Protein AF-A0A183G1F7-F1 (afdb_monomer_lite)

pLDDT: mean 83.43, std 16.21, range [40.66, 97.56]

Radius of gyration: 17.72 Å; chains: 1; bounding box: 38×23×55 Å

InterPro domains:
  IPR027819 Guanine nucleotide exchange factor C9orf72 [PS51835] (1-105)
  IPR027819 Guanine nucleotide exchange factor C9orf72 [PTHR31855] (2-106)

Structure (mmCIF, N/CA/C/O backbone):
data_AF-A0A183G1F7-F1
#
_entry.id   AF-A0A183G1F7-F1
#
loop_
_atom_site.group_PDB
_atom_site.id
_atom_site.type_symbol
_atom_site.label_atom_id
_atom_site.label_alt_id
_atom_site.label_comp_id
_atom_site.label_asym_id
_atom_site.label_entity_id
_atom_site.label_seq_id
_atom_site.pdbx_PDB_ins_code
_atom_site.Cartn_x
_atom_site.Cartn_y
_atom_site.Cartn_z
_atom_site.occupancy
_atom_site.B_iso_or_equiv
_atom_site.auth_seq_id
_atom_site.auth_comp_id
_atom_site.auth_asym_id
_atom_site.auth_atom_id
_atom_site.pdbx_PDB_model_num
ATOM 1 N N . MET A 1 1 ? -19.925 -10.690 -4.686 1.00 40.91 1 MET A N 1
ATOM 2 C CA . MET A 1 1 ? -18.474 -10.549 -4.935 1.00 40.91 1 MET A CA 1
ATOM 3 C C . MET A 1 1 ? -18.279 -9.444 -5.959 1.00 40.91 1 MET A C 1
ATOM 5 O O . MET A 1 1 ? -18.712 -9.606 -7.092 1.00 40.91 1 MET A O 1
ATOM 9 N N . SER A 1 2 ? -17.746 -8.292 -5.544 1.00 49.66 2 SER A N 1
ATOM 10 C CA . SER A 1 2 ? -17.431 -7.191 -6.465 1.00 49.66 2 SER A CA 1
ATOM 11 C C . SER A 1 2 ? -16.273 -7.621 -7.365 1.00 49.66 2 SER A C 1
ATOM 13 O O . SER A 1 2 ? -15.308 -8.208 -6.874 1.00 49.66 2 SER A O 1
ATOM 15 N N . ALA A 1 3 ? -16.375 -7.384 -8.673 1.00 54.97 3 ALA A N 1
ATOM 16 C CA . ALA A 1 3 ? -15.284 -7.666 -9.597 1.00 54.97 3 ALA A CA 1
ATOM 17 C C . ALA A 1 3 ? -14.050 -6.866 -9.154 1.00 54.97 3 ALA A C 1
ATOM 19 O O . ALA A 1 3 ? -14.106 -5.637 -9.081 1.00 54.97 3 ALA A O 1
ATOM 20 N N . CYS A 1 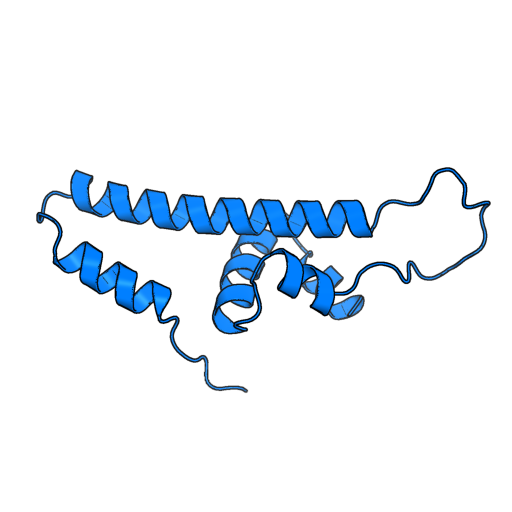4 ? -12.953 -7.560 -8.838 1.00 55.62 4 CYS A N 1
ATOM 21 C CA . CYS A 1 4 ? -11.693 -6.924 -8.473 1.00 55.62 4 CYS A CA 1
ATOM 22 C C . CYS A 1 4 ? -11.205 -6.116 -9.683 1.00 55.62 4 CYS A C 1
ATOM 24 O O . CYS A 1 4 ? -10.683 -6.668 -10.653 1.00 55.62 4 CYS A O 1
ATOM 26 N N . ARG A 1 5 ? -11.470 -4.805 -9.683 1.00 66.56 5 ARG A N 1
ATOM 27 C CA . ARG A 1 5 ? -11.006 -3.912 -10.744 1.00 66.56 5 ARG A CA 1
ATOM 28 C C . ARG A 1 5 ? -9.487 -3.844 -10.638 1.00 66.56 5 ARG A C 1
ATOM 30 O O . ARG A 1 5 ? -8.958 -3.514 -9.581 1.00 66.56 5 ARG A O 1
ATOM 37 N N . GLY A 1 6 ? -8.798 -4.192 -11.723 1.00 68.69 6 GLY A N 1
ATOM 38 C CA . GLY A 1 6 ? -7.339 -4.162 -11.756 1.00 68.69 6 GLY A CA 1
ATOM 39 C C . GLY A 1 6 ? -6.805 -2.770 -11.419 1.00 68.69 6 GLY A C 1
ATOM 40 O O . GLY A 1 6 ? -7.308 -1.773 -11.935 1.00 68.69 6 GLY A O 1
ATOM 41 N N . LEU A 1 7 ? -5.774 -2.724 -10.580 1.00 78.50 7 LEU A N 1
ATOM 42 C CA . LEU A 1 7 ? -5.113 -1.500 -10.137 1.00 78.50 7 LEU A CA 1
ATOM 43 C C . LEU A 1 7 ? -4.412 -0.797 -11.307 1.00 78.50 7 LEU A C 1
ATOM 45 O O . LEU A 1 7 ? -3.455 -1.325 -11.878 1.00 78.50 7 LEU A O 1
ATOM 49 N N . ASP A 1 8 ? -4.839 0.417 -11.648 1.00 81.44 8 ASP A N 1
ATOM 50 C CA . ASP A 1 8 ? -4.209 1.186 -12.731 1.00 81.44 8 ASP A CA 1
ATOM 51 C C . ASP A 1 8 ? -2.757 1.576 -12.412 1.00 81.44 8 ASP A C 1
ATOM 53 O O . ASP A 1 8 ? -1.924 1.671 -13.320 1.00 81.44 8 ASP A O 1
ATOM 57 N N . CYS A 1 9 ? -2.411 1.706 -11.126 1.00 80.56 9 CYS A N 1
ATOM 58 C CA . CYS A 1 9 ? -1.027 1.887 -10.694 1.00 80.56 9 CYS A CA 1
ATOM 59 C C . CYS A 1 9 ? -0.159 0.660 -11.017 1.00 80.56 9 CYS A C 1
ATOM 61 O O . CYS A 1 9 ? 0.967 0.831 -11.480 1.00 80.56 9 CYS A O 1
ATOM 63 N N . VAL A 1 10 ? -0.695 -0.562 -10.893 1.00 85.69 10 VAL A N 1
ATOM 64 C CA . VAL A 1 10 ? 0.010 -1.803 -11.259 1.00 85.69 10 VAL A CA 1
ATOM 65 C C . VAL A 1 10 ? 0.191 -1.891 -12.773 1.00 85.69 10 VAL A C 1
ATOM 67 O O . VAL A 1 10 ? 1.289 -2.173 -13.238 1.00 85.69 10 VAL A O 1
ATOM 70 N N . LYS A 1 11 ? -0.836 -1.569 -13.570 1.00 87.94 11 LYS A N 1
ATOM 71 C CA . LYS A 1 11 ? -0.694 -1.519 -15.040 1.00 87.94 11 LYS A CA 1
ATOM 72 C C . LYS A 1 11 ? 0.376 -0.514 -15.472 1.00 87.94 11 LYS A C 1
ATOM 74 O O . LYS A 1 11 ? 1.175 -0.796 -16.360 1.00 87.94 11 LYS A O 1
ATOM 79 N N . THR A 1 12 ? 0.389 0.661 -14.845 1.00 89.50 12 THR A N 1
ATOM 80 C CA . THR A 1 12 ? 1.381 1.710 -15.120 1.00 89.50 12 THR A CA 1
ATOM 81 C C . THR A 1 12 ? 2.781 1.267 -14.711 1.00 89.50 12 THR A C 1
ATOM 83 O O . THR A 1 12 ? 3.734 1.490 -15.452 1.00 89.50 12 THR A O 1
ATOM 86 N N . PHE A 1 13 ? 2.903 0.608 -13.560 1.00 90.12 13 PHE A N 1
ATOM 87 C CA . PHE A 1 13 ? 4.148 0.021 -13.090 1.00 90.12 13 PHE A CA 1
ATOM 88 C C . PHE A 1 13 ? 4.691 -1.018 -14.077 1.00 90.12 13 PHE A C 1
ATOM 90 O O . PHE A 1 13 ? 5.840 -0.900 -14.489 1.00 90.12 13 PHE A O 1
ATOM 97 N N . LEU A 1 14 ? 3.861 -1.966 -14.525 1.00 91.44 14 LEU A N 1
ATOM 98 C CA . LEU A 1 14 ? 4.265 -2.999 -15.484 1.00 91.44 14 LEU A CA 1
ATOM 99 C C . LEU A 1 14 ? 4.769 -2.386 -16.795 1.00 91.44 14 LEU A C 1
ATOM 101 O O . LEU A 1 14 ? 5.865 -2.710 -17.234 1.00 91.44 14 LEU A O 1
ATOM 105 N N . ARG A 1 15 ? 4.05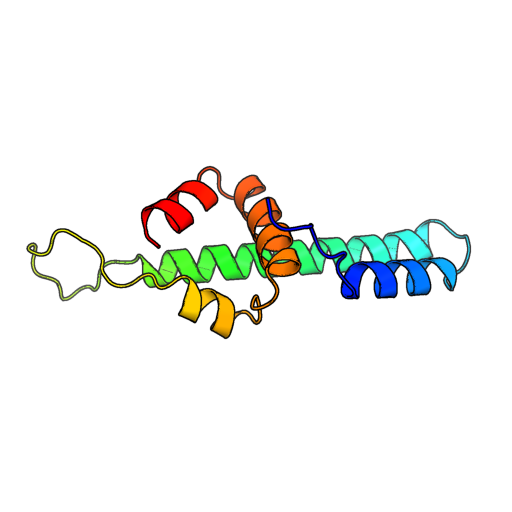0 -1.398 -17.346 1.00 93.31 15 ARG A N 1
ATOM 106 C CA . ARG A 1 15 ? 4.516 -0.660 -18.534 1.00 93.31 15 ARG A CA 1
ATOM 107 C C . ARG A 1 15 ? 5.868 0.017 -18.312 1.00 93.31 15 ARG A C 1
ATOM 109 O O . ARG A 1 15 ? 6.674 0.080 -19.230 1.00 93.31 15 ARG A O 1
ATOM 116 N N . ARG A 1 16 ? 6.123 0.556 -17.115 1.00 92.38 16 ARG A N 1
ATOM 117 C CA . ARG A 1 16 ? 7.422 1.164 -16.782 1.00 92.38 16 ARG A CA 1
ATOM 118 C C . ARG A 1 16 ? 8.526 0.119 -16.685 1.00 92.38 16 ARG A C 1
ATOM 120 O O . ARG A 1 16 ? 9.603 0.377 -17.201 1.00 92.38 16 ARG A O 1
ATOM 127 N N . VAL A 1 17 ? 8.252 -1.041 -16.090 1.00 92.75 17 VAL A N 1
ATOM 128 C CA . VAL A 1 17 ? 9.192 -2.172 -16.054 1.00 92.75 17 VAL A CA 1
ATOM 129 C C . VAL A 1 17 ? 9.532 -2.649 -17.467 1.00 92.75 17 VAL A C 1
ATOM 131 O O . VAL A 1 17 ? 10.704 -2.877 -17.752 1.00 92.75 17 VAL A O 1
ATOM 134 N N . ASP A 1 18 ? 8.548 -2.729 -18.365 1.00 91.94 18 ASP A N 1
ATOM 135 C CA . ASP A 1 18 ? 8.761 -3.149 -19.758 1.00 91.94 18 ASP A CA 1
ATOM 136 C C . ASP A 1 18 ? 9.660 -2.183 -20.544 1.00 91.94 18 ASP A C 1
ATOM 138 O O . ASP A 1 18 ? 10.381 -2.604 -21.446 1.00 91.94 18 ASP A O 1
ATOM 142 N N . MET A 1 19 ? 9.645 -0.894 -20.190 1.00 93.38 19 MET A N 1
ATOM 143 C CA . MET A 1 19 ? 10.515 0.126 -20.787 1.00 93.38 19 MET A CA 1
ATOM 144 C C . MET A 1 19 ? 11.925 0.157 -20.182 1.00 93.38 19 MET A C 1
ATOM 146 O O . MET A 1 19 ? 12.793 0.848 -20.717 1.00 93.38 19 MET A O 1
ATOM 150 N N . LEU A 1 20 ? 12.166 -0.536 -19.064 1.00 92.56 20 LEU A N 1
ATOM 151 C CA . LEU A 1 20 ? 13.490 -0.591 -18.457 1.00 92.56 20 LEU A CA 1
ATOM 152 C C . LEU A 1 20 ? 14.406 -1.573 -19.201 1.00 92.56 20 LEU A C 1
ATOM 154 O O . LEU A 1 20 ? 13.928 -2.574 -19.758 1.00 92.56 20 LEU A O 1
ATOM 158 N N . PRO A 1 21 ? 15.731 -1.335 -19.138 1.00 91.94 21 PRO A N 1
ATOM 159 C CA . PRO A 1 21 ? 16.725 -2.292 -19.602 1.00 91.94 21 PRO A CA 1
ATOM 160 C C . PRO A 1 21 ? 16.470 -3.706 -19.039 1.00 91.94 21 PRO A C 1
ATOM 162 O O . PRO A 1 21 ? 15.854 -3.873 -17.980 1.00 91.94 21 PRO A O 1
ATOM 165 N N . LEU A 1 22 ? 16.864 -4.742 -19.787 1.00 89.38 22 LEU A N 1
ATOM 166 C CA . LEU A 1 22 ? 16.612 -6.147 -19.420 1.00 89.38 22 LEU A CA 1
ATOM 167 C C . LEU A 1 22 ? 17.450 -6.605 -18.217 1.00 89.38 22 LEU A C 1
ATOM 169 O O . LEU A 1 22 ? 17.181 -7.662 -17.650 1.00 89.38 22 LEU A O 1
ATOM 173 N N . GLU A 1 23 ? 18.432 -5.801 -17.815 1.00 93.75 23 GLU A N 1
ATOM 174 C CA . GLU A 1 23 ? 19.249 -5.981 -16.631 1.00 93.75 23 GLU A CA 1
ATOM 175 C C . GLU A 1 23 ? 18.373 -6.109 -15.382 1.00 93.75 23 GLU A C 1
ATOM 177 O O . GLU A 1 23 ? 17.577 -5.229 -15.036 1.00 93.75 23 GLU A O 1
ATOM 182 N N . GLU A 1 24 ? 18.575 -7.215 -14.667 1.00 90.31 24 GLU A N 1
ATOM 183 C CA . GLU A 1 24 ? 17.831 -7.546 -13.456 1.00 90.31 24 GLU A CA 1
ATOM 184 C C . GLU A 1 24 ? 17.891 -6.411 -12.428 1.00 90.31 24 GLU A C 1
ATOM 186 O O . GLU A 1 24 ? 16.865 -6.027 -11.875 1.00 90.31 24 GLU A O 1
ATOM 191 N N . SER A 1 25 ? 19.062 -5.804 -12.226 1.00 91.56 25 SER A N 1
ATOM 192 C CA . SER A 1 25 ? 19.258 -4.728 -11.248 1.00 91.56 25 SER A CA 1
ATOM 193 C C . SER A 1 25 ? 18.380 -3.500 -11.513 1.00 91.56 25 SER A C 1
ATOM 195 O O . SER A 1 25 ? 17.825 -2.934 -10.569 1.00 91.56 25 SER A O 1
ATOM 197 N N . ALA A 1 26 ? 18.196 -3.109 -12.779 1.00 87.56 26 ALA A N 1
ATOM 198 C CA . ALA A 1 26 ? 17.365 -1.966 -13.150 1.00 87.56 26 ALA A CA 1
ATOM 199 C C . ALA A 1 26 ? 15.882 -2.242 -12.859 1.00 87.56 26 ALA A C 1
ATOM 201 O O . ALA A 1 26 ? 15.196 -1.423 -12.242 1.00 87.56 26 ALA A O 1
ATOM 202 N N . ARG A 1 27 ? 15.394 -3.426 -13.246 1.00 93.12 27 ARG A N 1
ATOM 203 C CA . ARG A 1 27 ? 13.998 -3.842 -13.033 1.00 93.12 27 ARG A CA 1
ATOM 204 C C . ARG A 1 27 ? 13.693 -4.075 -11.559 1.00 93.12 27 ARG A C 1
ATOM 206 O O . ARG A 1 27 ? 12.679 -3.588 -11.057 1.00 93.12 27 ARG A O 1
ATOM 213 N N . MET A 1 28 ? 14.594 -4.753 -10.852 1.00 93.94 28 MET A N 1
ATOM 214 C CA . MET A 1 28 ? 14.472 -5.011 -9.420 1.00 93.94 28 MET A CA 1
ATOM 215 C C . MET A 1 28 ? 14.531 -3.727 -8.599 1.00 93.94 28 MET A C 1
ATOM 217 O O . MET A 1 28 ? 13.821 -3.623 -7.604 1.00 93.94 28 MET A O 1
ATOM 221 N N . GLY A 1 29 ? 15.288 -2.713 -9.031 1.00 93.38 29 GLY A N 1
ATOM 222 C CA . GLY A 1 29 ? 15.257 -1.388 -8.412 1.00 93.38 29 GLY A CA 1
ATOM 223 C C . GLY A 1 29 ? 13.844 -0.797 -8.378 1.00 93.38 29 GLY A C 1
ATOM 224 O O . GLY A 1 29 ? 13.379 -0.361 -7.325 1.00 93.38 29 GLY A O 1
ATOM 225 N N . LEU A 1 30 ? 13.125 -0.860 -9.502 1.00 91.94 30 LEU A N 1
ATOM 226 C CA . LEU A 1 30 ? 11.751 -0.367 -9.592 1.00 91.94 30 LEU A CA 1
ATOM 227 C C . LEU A 1 30 ? 10.770 -1.238 -8.780 1.00 91.94 30 LEU A C 1
ATOM 229 O O . LEU A 1 30 ? 9.919 -0.699 -8.071 1.00 91.94 30 LEU A O 1
ATOM 233 N N . VAL A 1 31 ? 10.914 -2.569 -8.810 1.00 93.31 31 VAL A N 1
ATOM 234 C CA . VAL A 1 31 ? 10.126 -3.497 -7.969 1.00 93.31 31 VAL A CA 1
ATOM 235 C C . VAL A 1 31 ? 10.302 -3.189 -6.484 1.00 93.31 31 VAL A C 1
ATOM 237 O O . VAL A 1 31 ? 9.314 -3.060 -5.762 1.00 93.31 31 VAL A O 1
ATOM 240 N N . ASN A 1 32 ? 11.540 -3.002 -6.034 1.00 94.62 32 ASN A N 1
ATOM 241 C CA . ASN A 1 32 ? 11.843 -2.692 -4.642 1.00 94.62 32 ASN A CA 1
ATOM 242 C C . ASN A 1 32 ? 11.240 -1.349 -4.217 1.00 94.62 32 ASN A C 1
ATOM 244 O O . ASN A 1 32 ? 10.716 -1.241 -3.112 1.00 94.62 32 ASN A O 1
ATOM 248 N N . GLN A 1 33 ? 11.245 -0.344 -5.099 1.00 93.31 33 GLN A N 1
ATOM 249 C CA . GLN A 1 33 ? 10.582 0.938 -4.841 1.00 93.31 33 GLN A CA 1
ATOM 250 C C . GLN A 1 33 ? 9.067 0.785 -4.674 1.00 93.31 33 GLN A C 1
ATOM 252 O O . GLN A 1 33 ? 8.498 1.377 -3.757 1.00 93.31 33 GLN A O 1
ATOM 257 N N . LEU A 1 34 ? 8.412 -0.025 -5.515 1.00 92.19 34 LEU A N 1
ATOM 258 C CA . LEU A 1 34 ? 6.985 -0.312 -5.359 1.00 92.19 34 LEU A CA 1
ATOM 259 C C . LEU A 1 34 ? 6.716 -1.026 -4.031 1.00 92.19 34 LEU A C 1
ATOM 261 O O . LEU A 1 34 ? 5.844 -0.598 -3.282 1.00 92.19 34 LEU A O 1
ATOM 265 N N . MET A 1 35 ? 7.478 -2.074 -3.720 1.00 93.75 35 MET A N 1
ATOM 266 C CA . MET A 1 35 ? 7.319 -2.831 -2.475 1.00 93.75 35 MET A CA 1
ATOM 267 C C . MET A 1 35 ? 7.510 -1.947 -1.239 1.00 93.75 35 MET A C 1
ATOM 269 O O . MET A 1 35 ? 6.692 -1.996 -0.321 1.00 93.75 35 MET A O 1
ATOM 273 N N . LEU A 1 36 ? 8.537 -1.091 -1.245 1.00 95.31 36 LEU A N 1
ATOM 274 C CA . LEU A 1 36 ? 8.788 -0.122 -0.180 1.00 95.31 36 LEU A CA 1
ATOM 275 C C . LEU A 1 36 ? 7.629 0.870 -0.039 1.00 95.31 36 LEU A C 1
ATOM 277 O O . LEU A 1 36 ? 7.222 1.187 1.075 1.00 95.31 36 LEU A O 1
ATOM 281 N N . TYR A 1 37 ? 7.073 1.343 -1.154 1.00 94.00 37 TYR A N 1
ATOM 282 C CA . TYR A 1 37 ? 5.915 2.230 -1.131 1.00 94.00 37 TYR A CA 1
ATOM 283 C C . TYR A 1 37 ? 4.690 1.554 -0.497 1.00 94.00 37 TYR A C 1
ATOM 285 O O . TYR A 1 37 ? 4.086 2.132 0.406 1.00 94.00 37 TYR A O 1
ATOM 293 N N . VAL A 1 38 ? 4.359 0.318 -0.898 1.00 94.94 38 VAL A N 1
ATOM 294 C CA . VAL A 1 38 ? 3.245 -0.435 -0.289 1.00 94.94 38 VAL A CA 1
ATOM 295 C C . VAL A 1 38 ? 3.485 -0.653 1.207 1.00 94.94 38 VAL A C 1
ATOM 297 O O . VAL A 1 38 ? 2.574 -0.474 2.012 1.00 94.94 38 VAL A O 1
ATOM 300 N N . GLU A 1 39 ? 4.710 -1.001 1.600 1.00 97.00 39 GLU A N 1
ATOM 301 C CA . GLU A 1 39 ? 5.059 -1.191 3.007 1.00 97.00 39 GLU A CA 1
ATOM 302 C C . GLU A 1 39 ? 4.944 0.100 3.826 1.00 97.00 39 GLU A C 1
ATOM 304 O O . GLU A 1 39 ? 4.375 0.079 4.917 1.00 97.00 39 GLU A O 1
ATOM 309 N N . ASN A 1 40 ? 5.417 1.231 3.303 1.00 97.44 40 ASN A N 1
ATOM 310 C CA . ASN A 1 40 ? 5.285 2.526 3.970 1.00 97.44 40 ASN A CA 1
ATOM 311 C C . ASN A 1 40 ? 3.816 2.916 4.158 1.00 97.44 40 ASN A C 1
ATOM 313 O O . ASN A 1 40 ? 3.441 3.390 5.230 1.00 97.44 40 ASN A O 1
ATOM 317 N N . MET A 1 41 ? 2.970 2.659 3.158 1.00 97.19 41 MET A N 1
ATOM 318 C CA . MET A 1 41 ? 1.530 2.899 3.268 1.00 97.19 41 MET A CA 1
ATOM 319 C C . MET A 1 41 ? 0.870 1.989 4.305 1.00 97.19 41 MET A C 1
ATOM 321 O O . MET A 1 41 ? 0.027 2.450 5.071 1.00 97.19 41 MET A O 1
ATOM 325 N N . ALA A 1 42 ? 1.286 0.724 4.391 1.00 97.56 42 ALA A N 1
ATOM 326 C CA . ALA A 1 42 ? 0.802 -0.196 5.416 1.00 97.56 42 ALA A CA 1
ATOM 327 C C . ALA A 1 42 ? 1.200 0.265 6.826 1.00 97.56 42 ALA A C 1
ATOM 329 O O . ALA A 1 42 ? 0.370 0.276 7.732 1.00 97.56 42 ALA A O 1
ATOM 330 N N . ARG A 1 43 ? 2.445 0.721 7.010 1.00 97.56 43 ARG A N 1
ATOM 331 C CA . ARG A 1 43 ? 2.912 1.290 8.285 1.00 97.56 43 ARG A CA 1
ATOM 332 C C . ARG A 1 43 ? 2.147 2.557 8.660 1.00 97.56 43 ARG A C 1
ATOM 334 O O . ARG A 1 43 ? 1.779 2.711 9.819 1.00 97.56 43 ARG A O 1
ATOM 341 N N . ALA A 1 44 ? 1.867 3.431 7.693 1.00 96.19 44 ALA A N 1
ATOM 342 C CA . ALA A 1 44 ? 1.057 4.625 7.918 1.00 96.19 44 ALA A CA 1
ATOM 343 C C . ALA A 1 44 ? -0.383 4.273 8.329 1.00 96.19 44 ALA A C 1
ATOM 345 O O . ALA A 1 44 ? -0.916 4.886 9.251 1.00 96.19 44 ALA A O 1
ATOM 346 N N . LEU A 1 45 ? -0.984 3.254 7.700 1.00 95.12 45 LEU A N 1
ATOM 347 C CA . LEU A 1 45 ? -2.300 2.728 8.072 1.00 95.12 45 LEU A CA 1
ATOM 348 C C . LEU A 1 45 ? -2.316 2.230 9.521 1.00 95.12 45 LEU A C 1
ATOM 350 O O . LEU A 1 45 ? -3.161 2.659 10.305 1.00 95.12 45 LEU A O 1
ATOM 354 N N . ILE A 1 46 ? -1.355 1.375 9.880 1.00 94.31 46 ILE A N 1
ATOM 355 C CA . ILE A 1 46 ? -1.201 0.838 11.238 1.00 94.31 46 ILE A CA 1
ATOM 356 C C . ILE A 1 46 ? -1.068 1.976 12.252 1.00 94.31 46 ILE A C 1
ATOM 358 O O . ILE A 1 46 ? -1.795 2.006 13.242 1.00 94.31 46 ILE A O 1
ATOM 362 N N . LEU A 1 47 ? -0.176 2.933 11.989 1.00 92.81 47 LEU A N 1
ATOM 363 C CA . LEU A 1 47 ? 0.081 4.050 12.893 1.00 92.81 47 LEU A CA 1
ATOM 364 C C . LEU A 1 47 ? -1.168 4.919 13.088 1.00 92.81 47 LEU A C 1
ATOM 366 O O . LEU A 1 47 ? -1.479 5.330 14.204 1.00 92.81 47 LEU A O 1
ATOM 370 N N . HIS A 1 48 ? -1.915 5.172 12.013 1.00 90.44 48 HIS A N 1
ATOM 371 C CA . HIS A 1 48 ? -3.148 5.948 12.089 1.00 90.44 48 HIS A CA 1
ATOM 372 C C . HIS A 1 48 ? -4.215 5.243 12.937 1.00 90.44 48 HIS A C 1
ATOM 374 O O . HIS A 1 48 ? -4.866 5.880 13.762 1.00 90.44 48 HIS A O 1
ATOM 380 N N . ILE A 1 49 ? -4.356 3.923 12.778 1.00 88.19 49 ILE A N 1
ATOM 381 C CA . ILE A 1 49 ? -5.267 3.099 13.583 1.00 88.19 49 ILE A CA 1
ATOM 382 C C . ILE A 1 49 ? -4.857 3.103 15.057 1.00 88.19 49 ILE A C 1
ATOM 384 O O . ILE A 1 49 ? -5.712 3.271 15.926 1.00 88.19 49 ILE A O 1
ATOM 388 N N . GLN A 1 50 ? -3.562 2.954 15.344 1.00 86.12 50 GLN A N 1
ATOM 389 C CA . GLN A 1 50 ? -3.033 2.977 16.708 1.00 86.12 50 GLN A CA 1
ATOM 390 C C . GLN A 1 50 ? -3.350 4.304 17.401 1.00 86.12 50 GLN A C 1
ATOM 392 O O . GLN A 1 50 ? -3.967 4.295 18.462 1.00 86.12 50 GLN A O 1
ATOM 397 N N . HIS A 1 51 ? -3.048 5.438 16.764 1.00 82.56 51 HIS A N 1
ATOM 398 C CA . HIS A 1 51 ? -3.362 6.755 17.324 1.00 82.56 51 HIS A CA 1
ATOM 399 C C . HIS A 1 51 ? -4.863 6.998 17.499 1.00 82.56 51 HIS A C 1
ATOM 401 O O . HIS A 1 51 ? -5.275 7.593 18.490 1.00 82.56 51 HIS A O 1
ATOM 407 N N . ALA A 1 52 ? -5.696 6.525 16.569 1.00 77.69 52 ALA A N 1
ATOM 408 C CA . ALA A 1 52 ? -7.148 6.630 16.702 1.00 77.69 52 ALA A CA 1
ATOM 409 C C . ALA A 1 52 ? -7.709 5.769 17.853 1.00 77.69 52 ALA A C 1
ATOM 411 O O . ALA A 1 52 ? -8.814 6.027 18.332 1.00 77.69 52 ALA A O 1
ATOM 412 N N . SER A 1 53 ? -6.954 4.758 18.294 1.00 71.44 53 SER A N 1
ATOM 413 C CA . SER A 1 53 ? -7.361 3.790 19.317 1.00 71.44 53 SER A CA 1
ATOM 414 C C . SER A 1 53 ? -6.796 4.086 20.716 1.00 71.44 53 SER A C 1
ATOM 416 O O . SER A 1 53 ? -7.211 3.436 21.676 1.00 71.44 53 SER A O 1
ATOM 418 N N . GLU A 1 54 ? -5.881 5.051 20.866 1.00 67.00 54 GLU A N 1
ATOM 419 C CA . GLU A 1 54 ? -5.292 5.416 22.163 1.00 67.00 54 GLU A CA 1
ATOM 420 C C . GLU A 1 54 ? -6.308 6.133 23.090 1.00 67.00 54 GLU A C 1
ATOM 422 O O . GLU A 1 54 ? -6.997 7.070 22.666 1.00 67.00 54 GLU A O 1
ATOM 427 N N . PRO A 1 55 ? -6.415 5.736 24.377 1.00 56.47 55 PRO A N 1
ATOM 428 C CA . PRO A 1 55 ? -7.272 6.417 25.346 1.00 56.47 55 PRO A CA 1
ATOM 429 C C . PRO A 1 55 ? -6.670 7.770 25.757 1.00 56.47 55 PRO A C 1
ATOM 431 O O . PRO A 1 55 ? -5.485 7.871 26.074 1.00 56.47 55 PRO A O 1
ATOM 434 N N . LEU A 1 56 ? -7.492 8.825 25.797 1.00 56.78 56 LEU A N 1
ATOM 435 C CA . LEU A 1 56 ? -7.040 10.140 26.262 1.00 56.78 56 LEU A CA 1
ATOM 436 C C . LEU A 1 56 ? -6.769 10.121 27.770 1.00 56.78 56 LEU A C 1
ATOM 438 O O . LEU A 1 56 ? -7.538 9.565 28.554 1.00 56.78 56 LEU A O 1
ATOM 442 N N . SER A 1 57 ? -5.733 10.847 28.190 1.00 57.06 57 SER A N 1
ATOM 443 C CA . SER A 1 57 ? -5.324 10.986 29.596 1.00 57.06 57 SER A CA 1
ATOM 444 C C . SER A 1 57 ? -6.382 11.614 30.520 1.00 57.06 57 SER A C 1
ATOM 446 O O . SER A 1 57 ? -6.209 11.592 31.738 1.00 57.06 57 SER A O 1
ATOM 448 N N . SER A 1 58 ? -7.483 12.157 29.979 1.00 56.16 58 SER A N 1
ATOM 449 C CA . SER A 1 58 ? -8.563 12.787 30.751 1.00 56.16 58 SER A CA 1
ATOM 450 C C . SER A 1 58 ? -9.837 11.942 30.894 1.00 56.16 58 SER A C 1
ATOM 452 O O . SER A 1 58 ? -10.793 12.406 31.521 1.00 56.16 58 SER A O 1
ATOM 454 N N . GLU A 1 59 ? -9.906 10.738 30.322 1.00 53.91 59 GLU A N 1
ATOM 455 C CA . GLU A 1 59 ? -11.110 9.903 30.402 1.00 53.91 59 GLU A CA 1
ATOM 456 C C . GLU A 1 59 ? -11.119 9.108 31.717 1.00 53.91 59 GLU A C 1
ATOM 458 O O . GLU A 1 59 ? -10.545 8.028 31.851 1.00 53.91 59 GLU A O 1
ATOM 463 N N . LYS A 1 60 ? -11.793 9.663 32.733 1.00 50.81 60 LYS A N 1
ATOM 464 C CA . LYS A 1 60 ? -12.168 8.923 33.943 1.00 50.81 60 LYS A CA 1
ATOM 465 C C . LYS A 1 60 ? -13.101 7.774 33.556 1.00 50.81 60 LYS A C 1
ATOM 467 O O . LYS A 1 60 ? -14.292 7.995 33.394 1.00 50.81 60 LYS A O 1
ATOM 472 N N . SER A 1 61 ? -12.534 6.576 33.425 1.00 49.03 61 SER A N 1
ATOM 473 C CA . SER A 1 61 ? -13.126 5.246 33.646 1.00 49.03 61 SER A CA 1
ATOM 474 C C . SER A 1 61 ? -14.664 5.163 33.599 1.00 49.03 61 SER A C 1
ATOM 476 O O . SER A 1 61 ? -15.297 4.839 34.599 1.00 49.03 61 SER A O 1
ATOM 478 N N . SER A 1 62 ? -15.279 5.501 32.463 1.00 46.19 62 SER A N 1
ATOM 479 C CA . SER A 1 62 ? -16.636 5.078 32.091 1.00 46.19 62 SER A CA 1
ATOM 480 C C . SER A 1 62 ? -16.948 5.522 30.658 1.00 46.19 62 SER A C 1
ATOM 482 O O . SER A 1 62 ? -17.426 6.630 30.440 1.00 46.19 62 SER A O 1
ATOM 484 N N . ALA A 1 63 ? -16.646 4.670 29.679 1.00 40.66 63 ALA A N 1
ATOM 485 C CA . ALA A 1 63 ? -17.329 4.620 28.383 1.00 40.66 63 ALA A CA 1
ATOM 486 C C . ALA A 1 63 ? -16.842 3.379 27.625 1.00 40.66 63 ALA A C 1
ATOM 488 O O . ALA A 1 63 ? -15.844 3.381 26.910 1.00 40.66 63 ALA A O 1
ATOM 489 N N . THR A 1 64 ? -17.548 2.278 27.825 1.00 40.88 64 THR A N 1
ATOM 490 C CA . THR A 1 64 ? -17.516 1.118 26.942 1.00 40.88 64 THR A CA 1
ATOM 491 C C . THR A 1 64 ? -17.881 1.559 25.517 1.00 40.88 64 THR A C 1
ATOM 493 O O . THR A 1 64 ? -18.941 2.146 25.314 1.00 40.88 64 THR A O 1
ATOM 496 N N . LYS A 1 65 ? -17.013 1.222 24.549 1.00 44.91 65 LYS A N 1
ATOM 497 C CA . LYS A 1 65 ? -16.995 1.580 23.109 1.00 44.91 65 LYS A CA 1
ATOM 498 C C . LYS A 1 65 ? -16.137 2.810 22.783 1.00 44.91 65 LYS A C 1
ATOM 500 O O . LYS A 1 65 ? -16.603 3.945 22.818 1.00 44.91 65 LYS A O 1
ATOM 505 N N . SER A 1 66 ? -14.890 2.553 22.376 1.00 47.00 66 SER A N 1
ATOM 506 C CA . SER A 1 66 ? -14.059 3.526 21.659 1.00 47.00 66 SER A CA 1
ATOM 507 C C . SER A 1 66 ? -14.770 3.912 20.357 1.00 47.00 66 SER A C 1
ATOM 509 O O . SER A 1 66 ? -14.716 3.191 19.369 1.00 47.00 66 SER A O 1
ATOM 511 N N . SER A 1 67 ? -15.506 5.024 20.370 1.00 52.97 67 SER A N 1
ATOM 512 C CA . SER A 1 67 ? -16.223 5.555 19.199 1.00 52.97 67 SER A CA 1
ATOM 513 C C . SER A 1 67 ? -15.322 6.330 18.220 1.00 52.97 67 SER A C 1
ATOM 515 O O . SER A 1 67 ? -15.824 7.098 17.406 1.00 52.97 67 SER A O 1
ATOM 517 N N . ARG A 1 68 ? -13.991 6.197 18.327 1.00 67.00 68 ARG A N 1
ATOM 518 C CA . ARG A 1 68 ? -13.037 7.099 17.656 1.00 67.00 68 ARG A CA 1
ATOM 519 C C . ARG A 1 68 ? -12.516 6.619 16.306 1.00 67.00 68 ARG A C 1
ATOM 521 O O . ARG A 1 68 ? -12.157 7.460 15.488 1.00 67.00 68 ARG A O 1
ATOM 528 N N . PHE A 1 69 ? -12.440 5.314 16.054 1.00 78.38 69 PHE A N 1
ATOM 529 C CA . PHE A 1 69 ? -11.920 4.834 14.776 1.00 78.38 69 PHE A CA 1
ATOM 530 C C . PHE A 1 69 ? -12.989 4.939 13.683 1.00 78.38 69 PHE A C 1
ATOM 532 O O . PHE A 1 69 ? -14.037 4.307 13.765 1.00 78.38 69 PHE A O 1
ATOM 539 N N . SER A 1 70 ? -12.699 5.714 12.638 1.00 85.94 70 SER A N 1
ATOM 540 C CA . SER A 1 70 ? -13.498 5.768 11.415 1.00 85.94 70 SER A CA 1
ATOM 541 C C . SER A 1 70 ? -12.656 5.303 10.236 1.00 85.94 70 SER A C 1
ATOM 543 O O . SER A 1 70 ? -11.718 5.984 9.806 1.00 85.94 70 SER A O 1
ATOM 545 N N . LEU A 1 71 ? -13.022 4.155 9.659 1.00 87.81 71 LEU A N 1
ATOM 546 C CA . LEU A 1 71 ? -12.361 3.636 8.463 1.00 87.81 71 LEU A CA 1
ATOM 547 C C . LEU A 1 71 ? -12.442 4.637 7.300 1.00 87.81 71 LEU A C 1
ATOM 549 O O . LEU A 1 71 ? -11.489 4.789 6.539 1.00 87.81 71 LEU A O 1
ATOM 553 N N . SER A 1 72 ? -13.567 5.344 7.171 1.00 89.25 72 SER A N 1
ATOM 554 C CA . SER A 1 72 ? -13.767 6.340 6.114 1.00 89.25 72 SER A CA 1
ATOM 555 C C . SER A 1 72 ? -12.798 7.523 6.223 1.00 89.25 72 SER A C 1
ATOM 557 O O . SER A 1 72 ? -12.207 7.928 5.220 1.00 89.25 72 SER A O 1
ATOM 559 N N . GLU A 1 73 ? -12.572 8.035 7.434 1.00 88.56 73 GLU A N 1
ATOM 560 C CA . GLU A 1 73 ? -11.640 9.138 7.687 1.00 88.56 73 GLU A CA 1
ATOM 561 C C . GLU A 1 73 ? -10.193 8.690 7.504 1.00 88.56 73 GLU A C 1
ATOM 563 O O . GLU A 1 73 ? -9.426 9.370 6.824 1.00 88.56 73 GLU A O 1
ATOM 568 N N . CYS A 1 74 ? -9.851 7.501 8.005 1.00 90.19 74 CYS A N 1
ATOM 569 C CA . CYS A 1 74 ? -8.539 6.894 7.813 1.00 90.19 74 CYS A CA 1
ATOM 570 C C . CYS A 1 74 ? -8.213 6.709 6.322 1.00 90.19 74 CYS A C 1
ATOM 572 O O . CYS A 1 74 ? -7.160 7.138 5.841 1.00 90.19 74 CYS A O 1
ATOM 574 N N . ARG A 1 75 ? -9.151 6.142 5.551 1.00 93.69 75 ARG A N 1
ATOM 575 C CA . ARG A 1 75 ? -8.986 5.959 4.103 1.00 93.69 75 ARG A CA 1
ATOM 576 C C . ARG A 1 75 ? -8.857 7.287 3.373 1.00 93.69 75 ARG A C 1
ATOM 578 O O . ARG A 1 75 ? -8.087 7.377 2.424 1.00 93.69 75 ARG A O 1
ATOM 585 N N . LYS A 1 76 ? -9.567 8.327 3.809 1.00 92.94 76 LYS A N 1
ATOM 586 C CA . LYS A 1 76 ? -9.440 9.668 3.231 1.00 92.94 76 LYS A CA 1
ATOM 587 C C . LYS A 1 76 ? -8.083 10.302 3.548 1.00 92.94 76 LYS A C 1
ATOM 589 O O . LYS A 1 76 ? -7.470 10.861 2.645 1.00 92.94 76 LYS A O 1
ATOM 594 N N . ALA A 1 77 ? -7.608 10.193 4.789 1.00 91.25 77 ALA A N 1
ATOM 595 C CA . ALA A 1 77 ? -6.341 10.771 5.237 1.00 91.25 77 ALA A CA 1
ATOM 596 C C . ALA A 1 77 ? -5.119 10.161 4.531 1.00 91.25 77 ALA A C 1
ATOM 598 O O . ALA A 1 77 ? -4.133 10.856 4.301 1.00 91.25 77 ALA A O 1
ATOM 599 N N . LEU A 1 78 ? -5.197 8.880 4.164 1.00 93.75 78 LEU A N 1
ATOM 600 C CA . LEU A 1 78 ? -4.117 8.135 3.507 1.00 93.75 78 LEU A CA 1
ATOM 601 C C . LEU A 1 78 ? -4.316 7.959 1.992 1.00 93.75 78 LEU A C 1
ATOM 603 O O . LEU A 1 78 ? -3.593 7.186 1.369 1.00 93.75 78 LEU A O 1
ATOM 607 N N . ASP A 1 79 ? -5.304 8.636 1.403 1.00 92.69 79 ASP A N 1
ATOM 608 C CA . ASP A 1 79 ? -5.664 8.511 -0.017 1.00 92.69 79 ASP A CA 1
ATOM 609 C C . ASP A 1 79 ? -5.944 7.055 -0.474 1.00 92.69 79 ASP A C 1
ATOM 611 O O . ASP A 1 79 ? -5.668 6.627 -1.594 1.00 92.69 79 ASP A O 1
ATOM 615 N N . LEU A 1 80 ? -6.540 6.254 0.414 1.00 93.19 80 LEU A N 1
ATOM 616 C CA . LEU A 1 80 ? -6.931 4.855 0.194 1.00 93.19 80 LEU A CA 1
ATOM 617 C C . LEU A 1 80 ? -8.401 4.738 -0.246 1.00 93.19 80 LEU A C 1
ATOM 619 O O . LEU A 1 80 ? -9.148 3.864 0.197 1.00 93.19 80 LEU A O 1
ATOM 623 N N . GLN A 1 81 ? -8.861 5.649 -1.099 1.00 90.50 81 GLN A N 1
ATOM 624 C CA . GLN A 1 81 ? -10.265 5.708 -1.527 1.00 90.50 81 GLN A CA 1
ATOM 625 C C . GLN A 1 81 ? -10.611 4.563 -2.487 1.00 90.50 81 GLN A C 1
ATOM 627 O O . GLN A 1 81 ? -11.695 3.992 -2.409 1.00 90.50 81 GLN A O 1
ATOM 632 N N . SER A 1 82 ? -9.666 4.166 -3.344 1.00 90.38 82 SER A N 1
ATOM 633 C CA . SER A 1 82 ? -9.810 2.985 -4.199 1.00 90.38 82 SER A CA 1
ATOM 634 C C . SER A 1 82 ? -9.828 1.709 -3.358 1.00 90.38 82 SER A C 1
ATOM 636 O O . SER A 1 82 ? -8.849 1.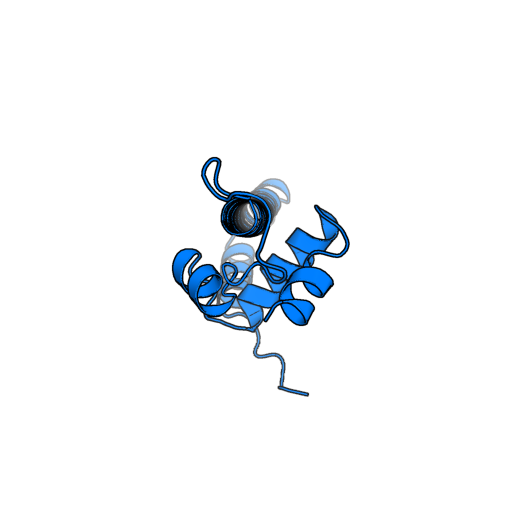409 -2.679 1.00 90.38 82 SER A O 1
ATOM 638 N N . ASP A 1 83 ? -10.900 0.919 -3.456 1.00 90.50 83 ASP A N 1
ATOM 639 C CA . ASP A 1 83 ? -11.015 -0.363 -2.747 1.00 90.50 83 ASP A CA 1
ATOM 640 C C . ASP A 1 83 ? -9.861 -1.303 -3.073 1.00 90.50 83 ASP A C 1
ATOM 642 O O . ASP A 1 83 ? -9.277 -1.909 -2.183 1.00 90.50 83 ASP A O 1
ATOM 646 N N . SER A 1 84 ? -9.500 -1.420 -4.348 1.00 90.12 84 SER A N 1
ATOM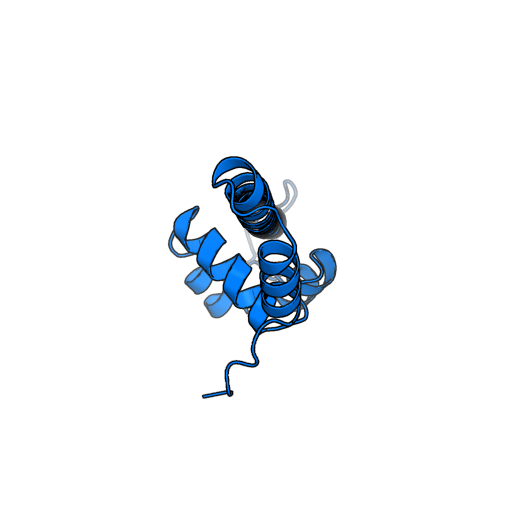 647 C CA . SER A 1 84 ? -8.389 -2.283 -4.761 1.00 90.12 84 SER A CA 1
ATOM 648 C C . SER A 1 84 ? -7.061 -1.864 -4.119 1.00 90.12 84 SER A C 1
ATOM 650 O O . SER A 1 84 ? -6.265 -2.719 -3.737 1.00 90.12 84 SER A O 1
ATOM 652 N N . TRP A 1 85 ? -6.838 -0.555 -3.958 1.00 91.81 85 TRP A N 1
ATOM 653 C CA . TRP A 1 85 ? -5.607 -0.035 -3.371 1.00 91.81 85 TRP A CA 1
ATOM 654 C C . TRP A 1 85 ? -5.613 -0.185 -1.855 1.00 91.81 85 TRP A C 1
ATOM 656 O O . TRP A 1 85 ? -4.647 -0.682 -1.281 1.00 91.81 85 TRP A O 1
ATOM 666 N N . PHE A 1 86 ? -6.741 0.141 -1.225 1.00 94.38 86 PHE A N 1
ATOM 667 C CA . PHE A 1 86 ? -6.960 -0.091 0.193 1.00 94.38 86 PHE A CA 1
ATOM 668 C C . PHE A 1 86 ? -6.710 -1.553 0.572 1.00 94.38 86 PHE A C 1
ATOM 670 O O . PHE A 1 86 ? -5.935 -1.806 1.484 1.00 94.38 86 PHE A O 1
ATOM 677 N N . HIS A 1 87 ? -7.287 -2.518 -0.153 1.00 93.69 87 HIS A N 1
ATOM 678 C CA . HIS A 1 87 ? -7.090 -3.937 0.157 1.00 93.69 87 HIS A CA 1
ATOM 679 C C . HIS A 1 87 ? -5.648 -4.405 -0.082 1.00 93.69 87 HIS A C 1
ATOM 681 O O . HIS A 1 87 ? -5.169 -5.258 0.657 1.00 93.69 87 HIS A O 1
ATOM 687 N N . ALA A 1 88 ? -4.929 -3.847 -1.065 1.00 93.56 88 ALA A N 1
ATOM 688 C CA . ALA A 1 88 ? -3.509 -4.151 -1.257 1.00 93.56 88 ALA A CA 1
ATOM 689 C C . ALA A 1 88 ? -2.658 -3.666 -0.069 1.00 93.56 88 ALA A C 1
ATOM 691 O O . ALA A 1 88 ? -1.803 -4.400 0.428 1.00 93.56 88 ALA A O 1
ATOM 692 N N . VAL A 1 89 ? -2.927 -2.452 0.419 1.00 96.25 89 VAL A N 1
ATOM 693 C CA . VAL A 1 89 ? -2.267 -1.889 1.605 1.00 96.25 89 VAL A CA 1
ATOM 694 C C . VAL A 1 89 ? -2.660 -2.653 2.871 1.00 96.25 89 VAL A C 1
ATOM 696 O O . VAL A 1 89 ? -1.784 -2.993 3.663 1.00 96.25 89 VAL A O 1
ATOM 699 N N . LEU A 1 90 ? -3.943 -2.985 3.039 1.00 96.31 90 LEU A N 1
ATOM 700 C CA . LEU A 1 90 ? -4.447 -3.756 4.175 1.00 96.31 90 LEU A CA 1
ATOM 701 C C . LEU A 1 90 ? -3.835 -5.158 4.219 1.00 96.31 90 LEU A C 1
ATOM 703 O O . LEU A 1 90 ? -3.383 -5.583 5.273 1.00 96.31 90 LEU A O 1
ATOM 707 N N . ALA A 1 91 ? -3.736 -5.848 3.081 1.00 96.00 91 ALA A N 1
ATOM 708 C CA . ALA A 1 91 ? -3.081 -7.151 3.011 1.00 96.00 91 ALA A CA 1
ATOM 709 C C . ALA A 1 91 ? -1.604 -7.070 3.427 1.00 96.00 91 ALA A C 1
ATOM 711 O O . ALA A 1 91 ? -1.095 -7.969 4.091 1.00 96.00 91 ALA A O 1
ATOM 712 N N . ARG A 1 92 ? -0.903 -5.980 3.079 1.00 96.94 92 ARG A N 1
ATOM 713 C CA . ARG A 1 92 ? 0.465 -5.761 3.563 1.00 96.94 92 ARG A CA 1
ATOM 714 C C . ARG A 1 92 ? 0.499 -5.439 5.058 1.00 96.94 92 ARG A C 1
ATOM 716 O O . ARG A 1 92 ? 1.415 -5.901 5.729 1.00 96.94 92 ARG A O 1
ATOM 723 N N . ALA A 1 93 ? -0.466 -4.678 5.571 1.00 97.38 93 ALA A N 1
ATOM 724 C CA . ALA A 1 93 ? -0.576 -4.364 6.993 1.00 97.38 93 ALA A CA 1
ATOM 725 C C . ALA A 1 93 ? -0.843 -5.618 7.837 1.00 97.38 93 ALA A C 1
ATOM 727 O O . ALA A 1 93 ? -0.175 -5.795 8.847 1.00 97.38 93 ALA A O 1
ATOM 728 N N . GLU A 1 94 ? -1.712 -6.515 7.374 1.00 96.81 94 GLU A N 1
ATOM 729 C CA . GLU A 1 94 ? -2.019 -7.806 8.008 1.00 96.81 94 GLU A CA 1
ATOM 730 C C . GLU A 1 94 ? -0.771 -8.684 8.185 1.00 96.81 94 GLU A C 1
ATOM 732 O O . GLU A 1 94 ? -0.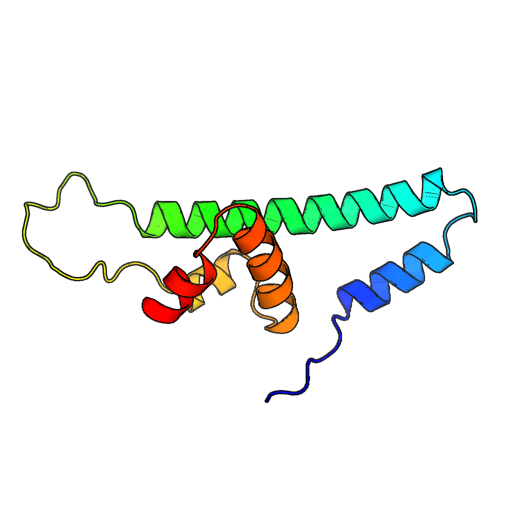584 -9.325 9.213 1.00 96.81 94 GLU A O 1
ATOM 737 N N . LEU A 1 95 ? 0.148 -8.663 7.213 1.00 96.69 95 LEU A N 1
ATOM 738 C CA . LEU A 1 95 ? 1.427 -9.373 7.333 1.00 96.69 95 LEU A CA 1
ATOM 739 C C . LEU A 1 95 ? 2.375 -8.752 8.373 1.00 96.69 95 LEU A C 1
ATOM 741 O O . LEU A 1 95 ? 3.280 -9.437 8.847 1.00 96.69 95 LEU A O 1
ATOM 745 N N . LEU A 1 96 ? 2.232 -7.458 8.677 1.00 95.94 96 LEU A N 1
ATOM 746 C CA . LEU A 1 96 ? 3.065 -6.749 9.655 1.00 95.94 96 LEU A CA 1
ATOM 747 C C . LEU A 1 96 ? 2.469 -6.811 11.066 1.00 95.94 96 LEU A C 1
ATOM 749 O O . LEU A 1 96 ? 3.213 -6.912 12.039 1.00 95.94 96 LEU A O 1
ATOM 753 N N . VAL A 1 97 ? 1.145 -6.717 11.165 1.00 95.38 97 VAL A N 1
ATOM 754 C CA . VAL A 1 97 ? 0.362 -6.768 12.399 1.00 95.38 97 VAL A CA 1
ATOM 755 C C . VAL A 1 97 ? -0.836 -7.681 12.129 1.00 95.38 97 VAL A C 1
ATOM 757 O O . VAL A 1 97 ? -1.790 -7.231 11.491 1.00 95.38 97 VAL A O 1
ATOM 760 N N . PRO A 1 98 ? -0.781 -8.947 12.580 1.00 94.31 98 PRO A N 1
ATOM 761 C CA . PRO A 1 98 ? -1.899 -9.873 12.449 1.00 94.31 98 PRO A CA 1
ATOM 762 C C . PRO A 1 98 ? -3.179 -9.327 13.088 1.00 94.31 98 PRO A C 1
ATOM 764 O O . PRO A 1 98 ? -3.117 -8.562 14.053 1.00 94.31 98 PRO A O 1
ATOM 767 N N . ASP A 1 99 ? -4.321 -9.733 12.542 1.00 91.94 99 ASP A N 1
ATOM 768 C CA . ASP A 1 99 ? -5.678 -9.424 13.004 1.00 91.94 99 ASP A CA 1
ATOM 769 C C . ASP A 1 99 ? -6.094 -7.949 12.834 1.00 91.94 99 ASP A C 1
ATOM 771 O O . ASP A 1 99 ? -7.172 -7.533 13.272 1.00 91.94 99 ASP A O 1
ATOM 775 N N . ILE A 1 100 ? -5.292 -7.130 12.142 1.00 91.62 100 ILE A N 1
ATOM 776 C CA . ILE A 1 100 ? -5.642 -5.727 11.887 1.00 9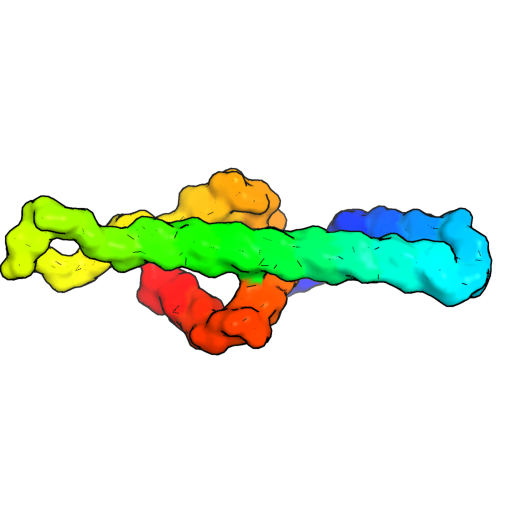1.62 100 ILE A CA 1
ATOM 777 C C . ILE A 1 100 ? -6.845 -5.600 10.949 1.00 91.62 100 ILE A C 1
ATOM 779 O O . ILE A 1 100 ? -7.667 -4.698 11.121 1.00 91.62 100 ILE A O 1
ATOM 783 N N . ALA A 1 101 ? -6.993 -6.506 9.979 1.00 92.00 101 ALA A N 1
ATOM 784 C CA . ALA A 1 101 ? -8.177 -6.551 9.134 1.00 92.00 101 ALA A CA 1
ATOM 785 C C . ALA A 1 101 ? -9.431 -6.872 9.957 1.00 92.00 101 ALA A C 1
ATOM 787 O O . ALA A 1 101 ? -10.450 -6.197 9.797 1.00 92.00 101 ALA A O 1
ATOM 788 N N . GLU A 1 102 ? -9.355 -7.847 10.868 1.00 90.00 102 GLU A N 1
ATOM 789 C CA . GLU A 1 102 ? -10.466 -8.179 11.764 1.00 90.00 102 GLU A CA 1
ATOM 790 C C . GLU A 1 102 ? -10.828 -6.989 12.655 1.00 90.00 102 GLU A C 1
ATOM 792 O O . GLU A 1 102 ? -12.003 -6.628 12.742 1.00 90.00 102 GLU A O 1
ATOM 797 N N . PHE A 1 103 ? -9.837 -6.317 13.248 1.00 87.88 103 PHE A N 1
ATOM 798 C CA . PHE A 1 103 ? -10.063 -5.105 14.035 1.00 87.88 103 PHE A CA 1
ATOM 799 C C . PHE A 1 103 ? -10.802 -4.030 13.231 1.00 87.88 103 PHE A C 1
ATOM 801 O O . PHE A 1 103 ? -11.803 -3.485 13.700 1.00 87.88 103 PHE A O 1
ATOM 808 N N . ILE A 1 104 ? -10.339 -3.743 12.010 1.00 87.75 104 ILE A N 1
ATOM 809 C CA . ILE A 1 104 ? -10.957 -2.736 11.146 1.00 87.75 104 ILE A CA 1
ATOM 810 C C . ILE A 1 104 ? -12.409 -3.114 10.872 1.00 87.75 104 ILE A C 1
ATOM 812 O O . ILE A 1 104 ? -13.292 -2.310 11.148 1.00 87.75 104 ILE A O 1
ATOM 816 N N . TYR A 1 105 ? -12.685 -4.319 10.368 1.00 86.69 105 TYR A N 1
ATOM 817 C CA . TYR A 1 105 ? -14.042 -4.698 9.959 1.00 86.69 105 TYR A CA 1
ATOM 818 C C . TYR A 1 105 ? -15.002 -4.950 11.128 1.00 86.69 105 TYR A C 1
ATOM 820 O O . TYR A 1 105 ? -16.207 -4.819 10.942 1.00 86.69 105 TYR A O 1
ATOM 828 N N . SER A 1 106 ? -14.499 -5.282 12.319 1.00 82.81 106 SER A N 1
ATOM 829 C CA . SER A 1 106 ? -15.317 -5.398 13.537 1.00 82.81 106 SER A CA 1
ATOM 830 C C . SER A 1 106 ? -15.623 -4.047 14.192 1.00 82.81 106 SER A C 1
ATOM 832 O O . SER A 1 106 ? -16.618 -3.927 14.906 1.00 82.81 106 SER A O 1
ATOM 834 N N . SER A 1 107 ? -14.790 -3.034 13.931 1.00 70.25 107 SER A N 1
ATOM 835 C CA . SER A 1 107 ? -14.930 -1.671 14.466 1.00 70.25 107 SER A CA 1
ATOM 836 C C . SER A 1 107 ? -15.536 -0.668 13.471 1.00 70.25 107 SER A C 1
ATOM 838 O O . SER A 1 107 ? -15.725 0.490 13.843 1.00 70.25 107 SER A O 1
ATOM 840 N N . SER A 1 108 ? -15.796 -1.083 12.222 1.00 59.78 108 SER A N 1
ATOM 841 C CA . SER A 1 108 ? -16.350 -0.256 11.129 1.00 59.78 108 SER A CA 1
ATOM 842 C C . SER A 1 108 ? -17.874 -0.203 11.110 1.00 59.78 108 SER A C 1
ATOM 844 O O . SER A 1 108 ? -18.509 -1.230 11.435 1.00 59.78 108 SER A O 1
#

Sequence (108 aa):
MSACRGLDCVKTFLRRVDMLPLEESARMGLVNQLMLYVENMARALILHIQHASEPLSSEKSSATKSSRFSLSECRKALDLQSDSWFHAVLARAELLVPDIAEFIYSSS

Foldseek 3Di:
DPPLDDDVVVVVLVVVLVPWDPDPVRSVVSVVVVVVVLLVLLVLLVVVQVVQPDDDPPDDPDDDDSLRDDPVVSCVVSVVPDPNSVVSSVVSNCVVPPCVVVVNVVND

Secondary structure (DSSP, 8-state):
----PPPHHHHHHHHHHHTS-S-HHHHHHHHHHHHHHHHHHHHHHHHHHHHHHPPPTT--S--SS-----HHHHHHHTT--SHHHHHHHHHHHHHHSTTHHHHHHHH-

Organism: Heligmosomoides polygyrus (NCBI:txid6339)